Protein AF-A0A6P2BH18-F1 (afdb_monomer)

Mean predicted aligned error: 22.33 Å

Structure (mmCIF, N/CA/C/O backbone):
data_AF-A0A6P2BH18-F1
#
_entry.id   AF-A0A6P2BH18-F1
#
loop_
_atom_site.group_PDB
_atom_site.id
_atom_site.type_symbol
_atom_site.label_atom_id
_atom_site.label_alt_id
_atom_site.label_comp_id
_atom_site.label_asym_id
_atom_site.label_entity_id
_atom_site.label_seq_id
_atom_site.pdbx_PDB_ins_code
_atom_site.Cartn_x
_atom_site.Cartn_y
_atom_site.Cartn_z
_atom_site.occupancy
_atom_site.B_iso_or_equiv
_atom_site.auth_seq_id
_atom_site.auth_comp_id
_atom_site.auth_asym_id
_atom_site.auth_atom_id
_atom_site.pdbx_PDB_model_num
ATOM 1 N N . MET A 1 1 ? 18.356 -4.808 -3.986 1.00 63.84 1 MET A N 1
ATOM 2 C CA . MET A 1 1 ? 17.821 -3.689 -3.185 1.00 63.84 1 MET A CA 1
ATOM 3 C C . MET A 1 1 ? 16.721 -3.051 -4.016 1.00 63.84 1 MET A C 1
ATOM 5 O O . MET A 1 1 ? 16.830 -3.076 -5.235 1.00 63.84 1 MET A O 1
ATOM 9 N N . LEU A 1 2 ? 15.618 -2.611 -3.406 1.00 65.75 2 LEU A N 1
ATOM 10 C CA . LEU A 1 2 ? 14.608 -1.835 -4.131 1.00 65.75 2 LEU A CA 1
ATOM 11 C C . LEU A 1 2 ? 15.095 -0.389 -4.167 1.00 65.75 2 LEU A C 1
ATOM 13 O O . LEU A 1 2 ? 14.687 0.428 -3.346 1.00 65.75 2 LEU A O 1
ATOM 17 N N . ASP A 1 3 ? 16.013 -0.107 -5.083 1.00 79.12 3 ASP A N 1
ATOM 18 C CA . ASP A 1 3 ? 16.468 1.246 -5.396 1.00 79.12 3 ASP A CA 1
ATOM 19 C C . ASP A 1 3 ? 15.364 1.965 -6.191 1.00 79.12 3 ASP A C 1
ATOM 21 O O . ASP A 1 3 ? 15.486 2.237 -7.380 1.00 79.12 3 ASP A O 1
ATOM 25 N N . ILE A 1 4 ? 14.220 2.189 -5.536 1.00 83.50 4 ILE A N 1
ATOM 26 C CA . ILE A 1 4 ? 13.101 2.968 -6.065 1.00 83.50 4 ILE A CA 1
ATOM 27 C C . ILE A 1 4 ? 13.366 4.434 -5.736 1.00 83.50 4 ILE A C 1
ATOM 29 O O . ILE A 1 4 ? 13.267 4.876 -4.589 1.00 83.50 4 ILE A O 1
ATOM 33 N N . GLY A 1 5 ? 13.748 5.187 -6.759 1.00 91.81 5 GLY A N 1
ATOM 34 C CA . GLY A 1 5 ? 13.843 6.630 -6.716 1.00 91.81 5 GLY A CA 1
ATOM 35 C C . GLY A 1 5 ? 12.556 7.296 -7.197 1.00 91.81 5 GLY A C 1
ATOM 36 O O . GLY A 1 5 ? 11.581 6.667 -7.621 1.00 91.81 5 GLY A O 1
ATOM 37 N N . PHE A 1 6 ? 12.566 8.627 -7.142 1.00 94.44 6 PHE A N 1
ATOM 38 C CA . PHE A 1 6 ? 11.524 9.448 -7.752 1.00 94.44 6 PHE A CA 1
ATOM 39 C C . PHE A 1 6 ? 11.284 9.137 -9.249 1.00 94.44 6 PHE A C 1
ATOM 41 O O . PHE A 1 6 ? 10.112 9.057 -9.627 1.00 94.44 6 PHE A O 1
ATOM 48 N N . PRO A 1 7 ? 12.311 8.930 -10.111 1.00 94.62 7 PRO A N 1
ATOM 49 C CA . PRO A 1 7 ? 12.062 8.640 -11.524 1.00 94.62 7 PRO A CA 1
ATOM 50 C C . PRO A 1 7 ? 11.397 7.274 -11.751 1.00 94.62 7 PRO A C 1
ATOM 52 O O . PRO A 1 7 ? 10.506 7.175 -12.594 1.00 94.62 7 PRO A O 1
ATOM 55 N N . GLU A 1 8 ? 11.744 6.243 -10.978 1.00 93.25 8 GLU A N 1
ATOM 56 C CA . GLU A 1 8 ? 11.113 4.920 -11.058 1.00 93.25 8 GLU A CA 1
ATOM 57 C C . GLU A 1 8 ? 9.644 4.980 -10.622 1.00 93.25 8 GLU A C 1
ATOM 59 O O . GLU A 1 8 ? 8.774 4.421 -11.291 1.00 93.25 8 GLU A O 1
ATOM 64 N N . LEU A 1 9 ? 9.339 5.716 -9.546 1.00 93.69 9 LEU A N 1
ATOM 65 C CA . LEU A 1 9 ? 7.959 5.966 -9.116 1.00 93.69 9 LEU A CA 1
ATOM 66 C C . LEU A 1 9 ? 7.137 6.667 -10.205 1.00 93.69 9 LEU A C 1
ATOM 68 O O . LEU A 1 9 ? 5.976 6.315 -10.422 1.00 93.69 9 LEU A O 1
ATOM 72 N N . LEU A 1 10 ? 7.729 7.636 -10.906 1.00 94.88 10 LEU A N 1
ATOM 73 C CA . LEU A 1 10 ? 7.072 8.365 -11.990 1.00 94.88 10 LEU A CA 1
ATOM 74 C C . LEU A 1 10 ? 6.813 7.454 -13.199 1.00 94.88 10 LEU A C 1
ATOM 76 O O . LEU A 1 10 ? 5.711 7.483 -13.746 1.00 94.88 10 LEU A O 1
ATOM 80 N N . LEU A 1 11 ? 7.773 6.593 -13.557 1.00 95.00 11 LEU A N 1
ATOM 81 C CA . LEU A 1 11 ? 7.616 5.578 -14.603 1.00 95.00 11 LEU A CA 1
ATOM 82 C C . LEU A 1 11 ? 6.470 4.609 -14.276 1.00 95.00 11 LEU A C 1
ATOM 84 O O . LEU A 1 11 ? 5.582 4.402 -15.100 1.00 95.00 11 LEU A O 1
ATOM 88 N N . VAL A 1 12 ? 6.457 4.046 -13.065 1.00 93.69 12 VAL A N 1
ATOM 89 C CA . VAL A 1 12 ? 5.400 3.122 -12.623 1.00 93.69 12 VAL A CA 1
ATOM 90 C C . VAL A 1 12 ? 4.043 3.818 -12.626 1.00 93.69 12 VAL A C 1
ATOM 92 O O . VAL A 1 12 ? 3.070 3.270 -13.138 1.00 93.69 12 VAL A O 1
ATOM 95 N N . THR A 1 13 ? 3.980 5.051 -12.121 1.00 93.56 13 THR A N 1
ATOM 96 C CA . THR A 1 13 ? 2.756 5.860 -12.137 1.00 93.56 13 THR A CA 1
ATOM 97 C C . THR A 1 13 ? 2.267 6.061 -13.569 1.00 93.56 13 THR A C 1
ATOM 99 O O . THR A 1 13 ? 1.106 5.790 -13.852 1.00 93.56 13 THR A O 1
ATOM 102 N N . LEU A 1 14 ? 3.146 6.433 -14.503 1.00 95.06 14 LEU A N 1
ATOM 103 C CA . LEU A 1 14 ? 2.795 6.603 -15.913 1.00 95.06 14 LEU A CA 1
ATOM 104 C C . LEU A 1 14 ? 2.221 5.318 -16.533 1.00 95.06 14 LEU A C 1
ATOM 106 O O . LEU A 1 14 ? 1.225 5.383 -17.249 1.00 95.06 14 LEU A O 1
ATOM 110 N N . VAL A 1 15 ? 2.800 4.154 -16.222 1.00 94.81 15 VAL A N 1
ATOM 111 C CA . VAL A 1 15 ? 2.285 2.853 -16.682 1.00 94.81 15 VAL A CA 1
ATOM 112 C C . VAL A 1 15 ? 0.901 2.566 -16.093 1.00 94.81 15 VAL A C 1
ATOM 114 O O . VAL A 1 15 ? -0.001 2.168 -16.827 1.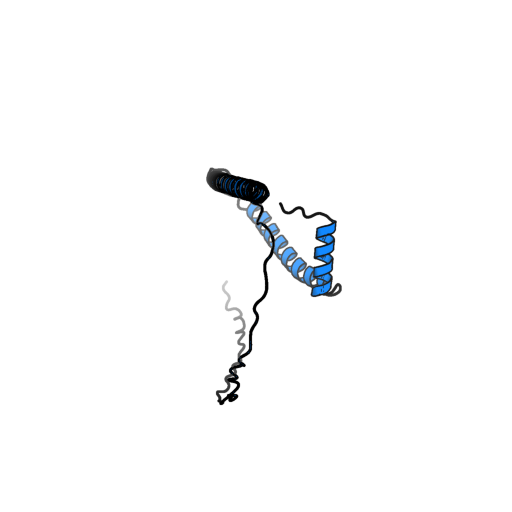00 94.81 15 VAL A O 1
ATOM 117 N N . ILE A 1 16 ? 0.691 2.820 -14.798 1.00 94.12 16 ILE A N 1
ATOM 118 C CA . ILE A 1 16 ? -0.625 2.662 -14.157 1.00 94.12 16 ILE A CA 1
ATOM 119 C C . ILE A 1 16 ? -1.654 3.589 -14.818 1.00 94.12 16 ILE A C 1
ATOM 121 O O . ILE A 1 16 ? -2.765 3.15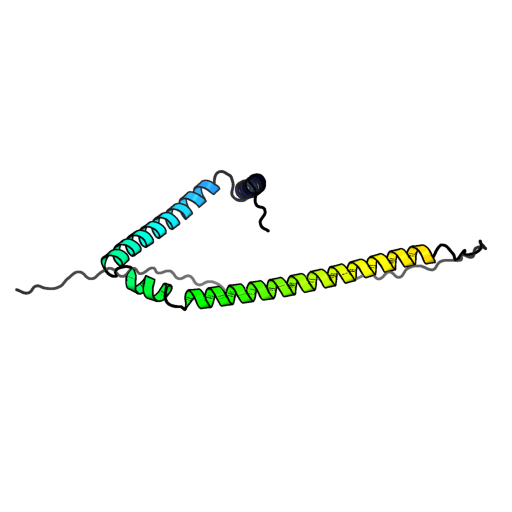0 -15.118 1.00 94.12 16 ILE A O 1
ATOM 125 N N . LEU A 1 17 ? -1.285 4.844 -15.095 1.00 93.50 17 LEU A N 1
ATOM 126 C CA . LEU A 1 17 ? -2.134 5.799 -15.810 1.00 93.50 17 LEU A CA 1
ATOM 127 C C . LEU A 1 17 ? -2.447 5.336 -17.233 1.00 93.50 17 LEU A C 1
ATOM 129 O O . LEU A 1 17 ? -3.541 5.605 -17.709 1.00 93.50 17 LEU A O 1
ATOM 133 N N . LEU A 1 18 ? -1.525 4.665 -17.920 1.00 94.62 18 LEU A N 1
ATOM 134 C CA . LEU A 1 18 ? -1.764 4.170 -19.274 1.00 94.62 18 LEU A CA 1
ATOM 135 C C . LEU A 1 18 ? -2.728 2.976 -19.285 1.00 94.62 18 LEU A C 1
ATOM 137 O O . LEU A 1 18 ? -3.610 2.912 -20.135 1.00 94.62 18 LEU A O 1
ATOM 141 N N . VAL A 1 19 ? -2.573 2.047 -18.339 1.00 93.69 19 VAL A N 1
ATOM 142 C CA . VAL A 1 19 ? -3.386 0.822 -18.257 1.00 93.69 19 VAL A CA 1
ATOM 143 C C . VAL A 1 19 ? -4.798 1.117 -17.761 1.00 93.69 19 VAL A C 1
ATOM 145 O O . VAL A 1 19 ? -5.775 0.683 -18.364 1.00 93.69 19 VAL A O 1
ATOM 148 N N . PHE A 1 20 ? -4.912 1.851 -16.653 1.00 90.12 20 PHE A N 1
ATOM 149 C CA . PHE A 1 20 ? -6.208 2.180 -16.060 1.00 90.12 20 PHE A CA 1
ATOM 150 C C . PHE A 1 20 ? -6.836 3.426 -16.690 1.00 90.12 20 PHE A C 1
ATOM 152 O O . PHE A 1 20 ? -8.055 3.579 -16.669 1.00 90.12 20 PHE A O 1
ATOM 159 N N . GLY A 1 21 ? -6.026 4.312 -17.263 1.00 92.62 21 GLY A N 1
ATOM 160 C CA . GLY A 1 21 ? -6.442 5.635 -17.712 1.00 92.62 21 GLY A CA 1
ATOM 161 C C . GLY A 1 21 ? -6.276 6.691 -16.605 1.00 92.62 21 GLY A C 1
ATOM 162 O O . GLY A 1 21 ? -6.593 6.422 -15.438 1.00 92.62 21 GLY A O 1
ATOM 163 N N . PRO A 1 22 ? -5.846 7.925 -16.943 1.00 89.50 22 PRO A N 1
ATOM 164 C CA . PRO A 1 22 ? -5.704 9.019 -15.975 1.00 89.50 22 PRO A CA 1
ATOM 165 C C . PRO A 1 22 ? -7.035 9.413 -15.320 1.00 89.50 22 PRO A C 1
ATOM 167 O O . PRO A 1 22 ? -7.046 9.931 -14.207 1.00 89.50 22 PRO A O 1
ATOM 170 N N . GLU A 1 23 ? -8.157 9.140 -15.984 1.00 90.69 23 GLU A N 1
ATOM 171 C CA . GLU A 1 23 ? -9.498 9.450 -15.483 1.00 90.69 23 GLU A CA 1
ATOM 172 C C . GLU A 1 23 ? -10.009 8.419 -14.465 1.00 90.69 23 GLU A C 1
ATOM 174 O O . GLU A 1 23 ? -10.751 8.786 -13.556 1.00 90.69 23 GLU A O 1
ATOM 179 N N . ARG A 1 24 ? -9.579 7.149 -14.554 1.00 89.69 24 ARG A N 1
ATOM 180 C CA . ARG A 1 24 ? -10.093 6.057 -13.701 1.00 89.69 24 ARG A CA 1
ATOM 181 C C . ARG A 1 24 ? -9.243 5.790 -12.462 1.00 89.69 24 ARG A C 1
ATOM 183 O O . ARG A 1 24 ? -9.766 5.356 -11.441 1.00 89.69 24 ARG A O 1
ATOM 190 N N . LEU A 1 25 ? -7.945 6.093 -12.499 1.00 92.56 25 LEU A N 1
ATOM 191 C CA . LEU A 1 25 ? -7.071 6.020 -11.320 1.00 92.56 25 LEU A CA 1
ATOM 192 C C . LEU A 1 25 ? -7.626 6.804 -10.106 1.00 92.56 25 LEU A C 1
ATOM 194 O O . LEU A 1 25 ? -7.730 6.217 -9.023 1.00 92.56 25 LEU A O 1
ATOM 198 N N . PRO A 1 26 ? -8.042 8.084 -10.231 1.00 88.06 26 PRO A N 1
ATOM 199 C CA . PRO A 1 26 ? -8.599 8.823 -9.097 1.00 88.06 26 PRO A CA 1
ATOM 200 C C . PRO A 1 26 ? -9.930 8.242 -8.602 1.00 88.06 26 PRO A C 1
ATOM 202 O O . PRO A 1 26 ? -10.256 8.392 -7.426 1.00 88.06 26 PRO A O 1
ATOM 205 N N . GLU A 1 27 ? -10.696 7.574 -9.462 1.00 91.56 27 GLU A N 1
ATOM 206 C CA . GLU A 1 27 ? -11.943 6.895 -9.100 1.00 91.56 27 GLU A CA 1
ATOM 207 C C . GLU A 1 27 ? -11.678 5.635 -8.254 1.00 91.56 27 GLU A C 1
ATOM 209 O O . GLU A 1 27 ? -12.296 5.442 -7.201 1.00 91.56 27 GLU A O 1
ATOM 214 N N . VAL A 1 28 ? -10.677 4.832 -8.634 1.00 92.38 28 VAL A N 1
ATOM 215 C CA . VAL A 1 28 ? -10.222 3.670 -7.850 1.00 92.38 28 VAL A CA 1
ATOM 216 C C . VAL A 1 28 ? -9.663 4.112 -6.498 1.00 92.38 28 VAL A C 1
ATOM 218 O O . VAL A 1 28 ? -10.041 3.553 -5.470 1.00 92.38 28 VAL A O 1
ATOM 221 N N . LEU A 1 29 ? -8.829 5.158 -6.463 1.00 93.50 29 LEU A N 1
ATOM 222 C CA . LEU A 1 29 ? -8.308 5.710 -5.206 1.00 93.50 29 LEU A CA 1
ATOM 223 C C . LEU A 1 29 ? -9.414 6.250 -4.297 1.00 93.50 29 LEU A C 1
ATOM 225 O O . LEU A 1 29 ? -9.320 6.104 -3.082 1.00 93.50 29 LEU A O 1
ATOM 229 N N . ARG A 1 30 ? -10.466 6.859 -4.855 1.00 93.31 30 ARG A N 1
ATOM 230 C CA . ARG A 1 30 ? -11.632 7.303 -4.077 1.00 93.31 30 ARG A CA 1
ATOM 231 C C . ARG A 1 30 ? -12.375 6.129 -3.451 1.00 93.31 30 ARG A C 1
ATOM 233 O O . ARG A 1 30 ? -12.722 6.190 -2.274 1.00 93.31 30 ARG A O 1
ATOM 240 N N . THR A 1 31 ? -12.569 5.060 -4.216 1.00 93.69 31 THR A N 1
ATOM 241 C CA . THR A 1 31 ? -13.265 3.852 -3.757 1.00 93.69 31 THR A CA 1
ATOM 242 C C . THR A 1 31 ? -12.459 3.137 -2.672 1.00 93.69 31 THR A C 1
ATOM 244 O O . THR A 1 31 ? -12.949 2.917 -1.563 1.00 93.69 31 THR A O 1
ATOM 247 N N . LEU A 1 32 ? -11.181 2.866 -2.946 1.00 95.19 32 LEU A N 1
ATOM 248 C CA . LEU A 1 32 ? -10.275 2.191 -2.018 1.00 95.19 32 LEU A CA 1
ATOM 249 C C . LEU A 1 32 ? -9.976 3.055 -0.785 1.00 95.19 32 LEU A C 1
ATOM 251 O O . LEU A 1 32 ? -9.936 2.559 0.338 1.00 95.19 32 LEU A O 1
ATOM 255 N N . GLY A 1 33 ? -9.811 4.364 -0.980 1.00 94.88 33 GLY A N 1
ATOM 256 C CA . GLY A 1 33 ? -9.573 5.335 0.084 1.00 94.88 33 GLY A CA 1
ATOM 257 C C . GLY A 1 33 ? -10.758 5.466 1.036 1.00 94.88 33 GLY A C 1
ATOM 258 O O . GLY A 1 33 ? -10.552 5.588 2.242 1.00 94.88 33 GLY A O 1
ATOM 259 N N . GLY A 1 34 ? -11.990 5.365 0.531 1.00 94.75 34 GLY A N 1
ATOM 260 C CA . GLY A 1 34 ? -13.188 5.281 1.365 1.00 94.75 34 GLY A CA 1
ATOM 261 C C . GLY A 1 34 ? -13.184 4.037 2.258 1.00 94.75 34 GLY A C 1
ATOM 262 O O . GLY A 1 34 ? -13.435 4.143 3.459 1.00 94.75 34 GLY A O 1
ATOM 263 N N . TRP A 1 35 ? -12.821 2.875 1.705 1.00 95.50 35 TRP A N 1
ATOM 264 C CA . TRP A 1 35 ? -12.750 1.614 2.454 1.00 95.50 35 TRP A CA 1
ATOM 265 C C . TRP A 1 35 ? -11.641 1.633 3.509 1.00 95.50 35 TRP A C 1
ATOM 267 O O . TRP A 1 35 ? -11.884 1.300 4.669 1.00 95.50 35 TRP A O 1
ATOM 277 N N . ILE A 1 36 ? -10.446 2.105 3.142 1.00 95.38 36 ILE A N 1
ATOM 278 C CA . ILE A 1 36 ? -9.330 2.293 4.079 1.00 95.38 36 ILE A CA 1
ATOM 279 C C . ILE A 1 36 ? -9.689 3.313 5.164 1.00 95.38 36 ILE A C 1
ATOM 281 O O . ILE A 1 36 ? -9.347 3.122 6.331 1.00 95.38 36 ILE A O 1
ATOM 285 N N . GLY A 1 37 ? -10.388 4.391 4.802 1.00 94.06 37 GLY A N 1
ATOM 286 C CA . GLY A 1 37 ? -10.814 5.433 5.729 1.00 94.06 37 GLY A CA 1
ATOM 287 C C . GLY A 1 37 ? -11.810 4.902 6.754 1.00 94.06 37 GLY A C 1
ATOM 288 O O . GLY A 1 37 ? -11.655 5.153 7.950 1.00 94.06 37 GLY A O 1
ATOM 289 N N . GLN A 1 38 ? -12.781 4.110 6.298 1.00 92.56 38 GLN A N 1
ATOM 290 C CA . GLN A 1 38 ? -13.749 3.446 7.163 1.00 92.56 38 GLN A CA 1
ATOM 291 C C . GLN A 1 38 ? -13.067 2.433 8.088 1.00 92.56 38 GLN A C 1
ATOM 293 O O . GLN A 1 38 ? -13.287 2.476 9.297 1.00 92.56 38 GLN A O 1
ATOM 298 N N . ALA A 1 39 ? -12.182 1.586 7.551 1.00 94.38 39 ALA A N 1
ATOM 299 C CA . ALA A 1 39 ? -11.413 0.632 8.344 1.00 94.38 39 ALA A CA 1
ATOM 300 C C . ALA A 1 39 ? -10.582 1.350 9.414 1.00 94.38 39 ALA A C 1
ATOM 302 O O . ALA A 1 39 ? -10.683 1.032 10.597 1.00 94.38 39 ALA A O 1
ATOM 303 N N . ARG A 1 40 ? -9.825 2.388 9.034 1.00 93.31 40 ARG A N 1
ATOM 304 C CA . ARG A 1 40 ? -9.025 3.200 9.963 1.00 93.31 40 ARG A CA 1
ATOM 305 C C . ARG A 1 40 ? -9.880 3.808 11.072 1.00 93.31 40 ARG A C 1
ATOM 307 O O . ARG A 1 40 ? -9.429 3.866 12.217 1.00 93.31 40 ARG A O 1
ATOM 314 N N . ARG A 1 41 ? -11.098 4.256 10.757 1.00 90.31 41 ARG A N 1
ATOM 315 C CA . ARG A 1 41 ? -12.031 4.805 11.747 1.00 90.31 41 ARG A CA 1
ATOM 316 C C . ARG A 1 41 ? -12.497 3.731 12.726 1.00 90.31 41 ARG A C 1
ATOM 318 O O . ARG A 1 41 ? -12.417 3.972 13.925 1.00 90.31 41 ARG A O 1
ATOM 325 N N . SER A 1 42 ? -12.852 2.541 12.239 1.00 89.56 42 SER A N 1
ATOM 326 C CA . SER A 1 42 ? -13.178 1.388 13.086 1.00 89.56 42 SER A CA 1
ATOM 327 C C . SER A 1 42 ? -12.002 0.981 13.979 1.00 89.56 42 SER A C 1
ATOM 329 O O . SER A 1 42 ? -12.185 0.831 15.179 1.00 89.56 42 SER A O 1
ATOM 331 N N . PHE A 1 43 ? -10.774 0.906 13.451 1.00 89.38 43 PHE A N 1
ATOM 332 C CA . PHE A 1 43 ? -9.573 0.639 14.257 1.00 89.38 43 PHE A CA 1
ATOM 333 C C . PHE A 1 43 ? -9.308 1.722 15.307 1.00 89.38 43 PHE A C 1
ATOM 335 O O . PHE A 1 43 ? -8.844 1.413 16.399 1.00 89.38 43 PHE A O 1
ATOM 342 N N . THR A 1 44 ? -9.598 2.986 14.993 1.00 88.25 44 THR A N 1
ATOM 343 C CA . THR A 1 44 ? -9.442 4.092 15.948 1.00 88.25 44 THR A CA 1
ATOM 344 C C . THR A 1 44 ? -10.472 3.989 17.069 1.00 88.25 44 THR A C 1
ATOM 346 O O . THR A 1 44 ? -10.097 4.114 18.227 1.00 88.25 44 THR A O 1
ATOM 349 N N . SER A 1 45 ? -11.737 3.699 16.749 1.00 84.31 45 SER A N 1
ATOM 350 C CA . SER A 1 45 ? -12.792 3.466 17.741 1.00 84.31 45 SER A CA 1
ATOM 351 C C . SER A 1 45 ? -12.480 2.266 18.632 1.00 84.31 45 SER A C 1
ATOM 353 O O . SER A 1 45 ? -12.520 2.408 19.847 1.00 84.31 45 SER A O 1
ATOM 355 N N . LEU A 1 46 ? -12.060 1.139 18.045 1.00 82.19 46 LEU A N 1
ATOM 356 C CA . LEU A 1 46 ? -11.610 -0.033 18.797 1.00 82.19 46 LEU A CA 1
ATOM 357 C C . LEU A 1 46 ? -10.414 0.308 19.686 1.00 82.19 46 LEU A C 1
ATOM 359 O O . LEU A 1 46 ? -10.415 -0.039 20.853 1.00 82.19 46 LEU A O 1
ATOM 363 N N . LYS A 1 47 ? -9.417 1.044 19.185 1.00 81.31 47 LYS A N 1
ATOM 364 C CA . LYS A 1 47 ? -8.273 1.493 19.992 1.00 81.31 47 LYS A CA 1
ATOM 365 C C . LYS A 1 47 ? -8.709 2.371 21.164 1.00 81.31 47 LYS A C 1
ATOM 367 O O . LYS A 1 47 ? -8.197 2.186 22.258 1.00 81.31 47 LYS A O 1
ATOM 372 N N . THR A 1 48 ? -9.640 3.300 20.952 1.00 81.81 48 THR A N 1
ATOM 373 C CA . THR A 1 48 ? -10.165 4.180 22.007 1.00 81.81 48 THR A CA 1
ATOM 374 C C . THR A 1 48 ? -11.013 3.423 23.030 1.00 81.81 48 THR A C 1
ATOM 376 O O . THR A 1 48 ? -10.978 3.763 24.207 1.00 81.81 48 THR A O 1
ATOM 379 N N . GLU A 1 49 ? -11.758 2.405 22.608 1.00 73.81 49 GLU A N 1
ATOM 380 C CA . GLU A 1 49 ? -12.568 1.551 23.485 1.00 73.81 49 GLU A CA 1
ATOM 381 C C . GLU A 1 49 ? -11.687 0.576 24.280 1.00 73.81 49 GLU A C 1
ATOM 383 O O . GLU A 1 49 ? -11.794 0.500 25.502 1.00 73.81 49 GLU A O 1
ATOM 388 N N . ILE A 1 50 ? -10.695 -0.032 23.622 1.00 67.94 50 ILE A N 1
ATOM 389 C CA . ILE A 1 50 ? -9.652 -0.854 24.247 1.00 67.94 50 ILE A CA 1
ATOM 390 C C . ILE A 1 50 ? -8.856 -0.021 25.259 1.00 67.94 50 ILE A C 1
ATOM 392 O O . ILE A 1 50 ? -8.715 -0.448 26.394 1.00 67.94 50 ILE A O 1
ATOM 396 N N . GLU A 1 51 ? -8.404 1.190 24.912 1.00 68.88 51 GLU A N 1
ATOM 397 C CA . GLU A 1 51 ? -7.696 2.091 25.842 1.00 68.88 51 GLU A CA 1
ATOM 398 C C . GLU A 1 51 ? -8.543 2.487 27.063 1.00 68.88 51 GLU A C 1
ATOM 400 O O . GLU A 1 51 ? -7.985 2.865 28.095 1.00 68.88 51 GLU A O 1
ATOM 405 N N . ARG A 1 52 ? -9.875 2.415 26.954 1.00 70.88 52 ARG A N 1
ATOM 406 C CA . ARG A 1 52 ? -10.820 2.861 27.981 1.00 70.88 52 ARG A CA 1
ATOM 407 C C . ARG A 1 52 ? -11.324 1.737 28.890 1.00 70.88 52 ARG A C 1
ATOM 409 O O . ARG A 1 52 ? -11.634 2.029 30.042 1.00 70.88 52 ARG A O 1
ATOM 416 N N . GLU A 1 53 ? -11.373 0.491 28.415 1.00 60.84 53 GLU A N 1
ATOM 417 C CA . GLU A 1 53 ? -11.805 -0.683 29.199 1.00 60.84 53 GLU A CA 1
ATOM 418 C C . GLU A 1 53 ? -10.661 -1.624 29.600 1.00 60.84 53 GLU A C 1
ATOM 420 O O . GLU A 1 53 ? -10.715 -2.240 30.662 1.00 60.84 53 GLU A O 1
ATOM 425 N N . ILE A 1 54 ? -9.600 -1.710 28.796 1.00 56.09 54 ILE A N 1
ATOM 426 C CA . ILE A 1 54 ? -8.436 -2.568 29.029 1.00 56.09 54 ILE A CA 1
ATOM 427 C C . ILE A 1 54 ? -7.210 -1.665 28.934 1.00 56.09 54 ILE A C 1
ATOM 429 O O . ILE A 1 54 ? -6.591 -1.522 27.879 1.00 56.09 54 ILE A O 1
ATOM 433 N N . GLY A 1 55 ? -6.874 -1.001 30.045 1.00 58.41 55 GLY A N 1
ATOM 434 C CA . GLY A 1 55 ? -5.653 -0.201 30.143 1.00 58.41 55 GLY A CA 1
ATOM 435 C C . GLY A 1 55 ? -4.490 -0.963 29.506 1.00 58.41 55 GLY A C 1
ATOM 436 O O . GLY A 1 55 ? -4.317 -2.150 29.775 1.00 58.41 55 GLY A O 1
ATOM 437 N N . ALA A 1 56 ? -3.752 -0.299 28.613 1.00 57.47 56 ALA A N 1
ATOM 438 C CA . ALA A 1 56 ? -2.778 -0.862 27.670 1.00 57.47 56 ALA A CA 1
ATOM 439 C C . ALA A 1 56 ? -1.668 -1.758 28.273 1.00 57.47 56 ALA A C 1
ATOM 441 O O . ALA A 1 56 ? -0.774 -2.188 27.549 1.00 57.47 56 ALA A O 1
ATOM 442 N N . ASP A 1 57 ? -1.700 -2.024 29.572 1.00 61.19 57 ASP A N 1
ATOM 443 C CA . ASP A 1 57 ? -0.746 -2.797 30.343 1.00 61.19 57 ASP A CA 1
ATOM 444 C C . ASP A 1 57 ? -0.837 -4.310 30.108 1.00 61.19 57 ASP A C 1
ATOM 446 O O . ASP A 1 57 ? 0.215 -4.934 30.062 1.00 61.19 57 ASP A O 1
ATOM 450 N N . GLU A 1 58 ? -2.007 -4.919 29.874 1.00 58.44 58 GLU A N 1
ATOM 451 C CA . GLU A 1 58 ? -2.090 -6.388 29.689 1.00 58.44 58 GLU A CA 1
ATOM 452 C C . GLU A 1 58 ? -1.508 -6.823 28.329 1.00 58.44 58 GLU A C 1
ATOM 454 O O . GLU A 1 58 ? -0.663 -7.713 28.251 1.00 58.44 58 GLU A O 1
ATOM 459 N N . ILE A 1 59 ? -1.846 -6.094 27.257 1.00 55.94 59 ILE A N 1
ATOM 460 C CA . ILE A 1 59 ? -1.289 -6.310 25.912 1.00 55.94 59 ILE A CA 1
ATOM 461 C C . ILE A 1 59 ? 0.182 -5.881 25.862 1.00 55.94 59 ILE A C 1
ATOM 463 O O . ILE A 1 59 ? 1.004 -6.582 25.278 1.00 55.94 59 ILE A O 1
ATOM 467 N N . ARG A 1 60 ? 0.572 -4.775 26.517 1.00 60.66 60 ARG A N 1
ATOM 468 C CA . ARG A 1 60 ? 2.000 -4.441 26.657 1.00 60.66 60 ARG A CA 1
ATOM 469 C C . ARG A 1 60 ? 2.746 -5.521 27.417 1.00 60.66 60 ARG A C 1
ATOM 471 O O . ARG A 1 60 ? 3.886 -5.775 27.076 1.00 60.66 60 ARG A O 1
ATOM 478 N N . ARG A 1 61 ? 2.146 -6.181 28.401 1.00 58.94 61 ARG A N 1
ATOM 479 C CA . ARG A 1 61 ? 2.794 -7.250 29.163 1.00 58.94 61 ARG A CA 1
ATOM 480 C C . ARG A 1 61 ? 2.895 -8.548 28.369 1.00 58.94 61 ARG A C 1
ATOM 482 O O . ARG A 1 61 ? 3.921 -9.206 28.468 1.00 58.94 61 ARG A O 1
ATOM 489 N N . GLU A 1 62 ? 1.927 -8.866 27.518 1.00 58.38 62 GLU A N 1
ATOM 490 C CA . GLU A 1 62 ? 2.011 -10.018 26.611 1.00 58.38 62 GLU A CA 1
ATOM 491 C C . GLU A 1 62 ? 2.962 -9.770 25.418 1.00 58.38 62 GLU A C 1
ATOM 493 O O . GLU A 1 62 ? 3.704 -10.668 25.022 1.00 58.38 62 GLU A O 1
ATOM 498 N N . LEU A 1 63 ? 3.045 -8.532 24.908 1.00 57.84 63 LEU A N 1
ATOM 499 C CA . LEU A 1 63 ? 4.004 -8.141 23.861 1.00 57.84 63 LEU A CA 1
ATOM 500 C C . LEU A 1 63 ? 5.430 -7.891 24.381 1.00 57.84 63 LEU A C 1
ATOM 502 O O . LEU A 1 63 ? 6.393 -8.125 23.652 1.00 57.84 63 LEU A O 1
ATOM 506 N N . HIS A 1 64 ? 5.594 -7.398 25.612 1.00 59.28 64 HIS A N 1
ATOM 507 C CA . HIS A 1 64 ? 6.902 -7.059 26.189 1.00 59.28 64 HIS A CA 1
ATOM 508 C C . HIS A 1 64 ? 7.567 -8.250 26.890 1.00 59.28 64 HIS A C 1
ATOM 510 O O . HIS A 1 64 ? 8.781 -8.241 27.087 1.00 59.28 64 HIS A O 1
ATOM 516 N N . ASN A 1 65 ? 6.816 -9.300 27.235 1.00 60.03 65 ASN A N 1
ATOM 517 C CA . ASN A 1 65 ? 7.362 -10.466 27.918 1.00 60.03 65 ASN A CA 1
ATOM 518 C C . ASN A 1 65 ? 7.670 -11.586 26.906 1.00 60.03 65 ASN A C 1
ATOM 520 O O . ASN A 1 65 ? 6.898 -12.508 26.652 1.00 60.03 65 ASN A O 1
ATOM 524 N N . SER A 1 66 ? 8.859 -11.477 26.317 1.00 59.31 66 SER A N 1
ATOM 525 C CA . SER A 1 66 ? 9.650 -12.595 25.782 1.00 59.31 66 SER A CA 1
ATOM 526 C C . SER A 1 66 ? 9.245 -13.196 24.428 1.00 59.31 66 SER A C 1
ATOM 528 O O . SER A 1 66 ? 10.143 -13.465 23.640 1.00 59.31 66 SER A O 1
ATOM 530 N N . ARG A 1 67 ? 7.964 -13.394 24.093 1.00 68.06 67 ARG A N 1
ATOM 531 C CA . ARG A 1 67 ? 7.602 -14.199 22.899 1.00 68.06 67 ARG A CA 1
ATOM 532 C C . ARG A 1 67 ? 7.933 -13.536 21.561 1.00 68.06 67 ARG A C 1
ATOM 534 O O . ARG A 1 67 ? 8.556 -14.166 20.715 1.00 68.06 67 ARG A O 1
ATOM 541 N N . ILE A 1 68 ? 7.589 -12.262 21.389 1.00 69.56 68 ILE A N 1
ATOM 542 C CA . ILE A 1 68 ? 7.818 -11.556 20.115 1.00 69.56 68 ILE A CA 1
ATOM 543 C C . ILE A 1 68 ? 9.304 -11.230 19.916 1.00 69.56 68 ILE A C 1
ATOM 545 O O . ILE A 1 68 ? 9.803 -11.277 18.798 1.00 69.56 68 ILE A O 1
ATOM 549 N N . LEU A 1 69 ? 10.038 -10.948 20.996 1.00 73.19 69 LEU A N 1
ATOM 550 C CA .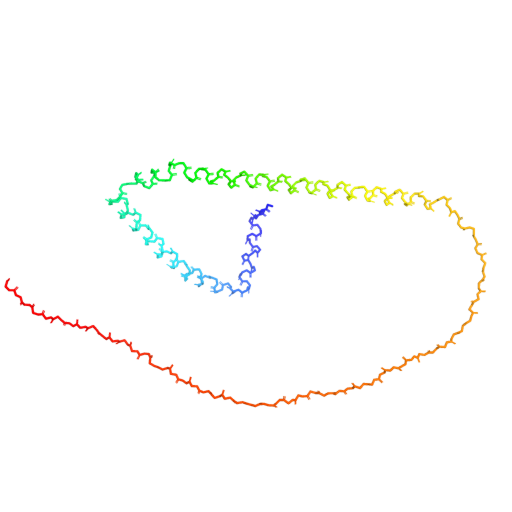 LEU A 1 69 ? 11.490 -10.742 20.949 1.00 73.19 69 LEU A CA 1
ATOM 551 C C . LEU A 1 69 ? 12.246 -12.030 20.596 1.00 73.19 69 LEU A C 1
ATOM 553 O O . LEU A 1 69 ? 13.182 -11.986 19.8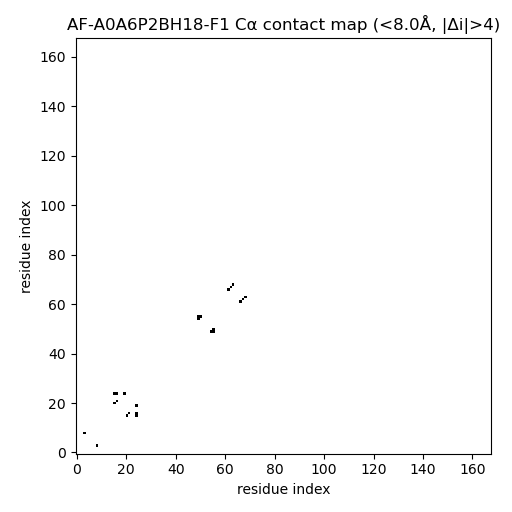02 1.00 73.19 69 LEU A O 1
ATOM 557 N N . GLU A 1 70 ? 11.834 -13.170 21.155 1.00 79.38 70 GLU A N 1
ATOM 558 C CA . GLU A 1 70 ? 12.376 -14.491 20.815 1.00 79.38 70 GLU A CA 1
ATOM 559 C C . GLU A 1 70 ? 12.092 -14.863 19.355 1.00 79.38 70 GLU A C 1
ATOM 561 O O . GLU A 1 70 ? 12.989 -15.311 18.642 1.00 79.38 70 GLU A O 1
ATOM 566 N N . GLU A 1 71 ? 10.861 -14.647 18.892 1.00 80.12 71 GLU A N 1
ATOM 567 C CA . GLU A 1 71 ? 10.452 -14.947 17.519 1.00 80.12 71 GLU A CA 1
ATOM 568 C C . GLU A 1 71 ? 11.162 -14.038 16.508 1.00 80.12 71 GLU A C 1
ATOM 570 O O . GLU A 1 71 ? 11.748 -14.523 15.542 1.00 80.12 71 GLU A O 1
ATOM 575 N N . ALA A 1 72 ? 11.248 -12.735 16.789 1.00 80.06 72 ALA A N 1
ATOM 576 C CA . ALA A 1 72 ? 12.013 -11.795 15.974 1.00 80.06 72 ALA A CA 1
ATOM 577 C C . ALA A 1 72 ? 13.512 -12.140 15.931 1.00 80.06 72 ALA A C 1
ATOM 579 O O . ALA A 1 72 ? 14.155 -11.969 14.894 1.00 80.06 72 ALA A O 1
ATOM 580 N N . LYS A 1 73 ? 14.083 -12.646 17.033 1.00 85.38 73 LYS A N 1
ATOM 581 C CA . LYS A 1 73 ? 15.488 -13.072 17.084 1.00 85.38 73 LYS A CA 1
ATOM 582 C C . LYS A 1 73 ? 15.736 -14.323 16.238 1.00 85.38 73 LYS A C 1
ATOM 584 O O . LYS A 1 73 ? 16.717 -14.338 15.501 1.00 85.38 73 LYS A O 1
ATOM 589 N N . LYS A 1 74 ? 14.842 -15.317 16.287 1.00 87.81 74 LYS A N 1
ATOM 590 C CA . LYS A 1 74 ? 14.925 -16.532 15.454 1.00 87.81 74 LYS A CA 1
ATOM 591 C C . LYS A 1 74 ? 14.823 -16.213 13.967 1.00 87.81 74 LYS A C 1
ATOM 593 O O . LYS A 1 74 ? 15.664 -16.656 13.196 1.00 87.81 74 LYS A O 1
ATOM 598 N N . VAL A 1 75 ? 13.862 -15.372 13.584 1.00 88.75 75 VAL A N 1
ATOM 599 C CA . VAL A 1 75 ? 13.712 -14.917 12.193 1.00 88.75 75 VAL A CA 1
ATOM 600 C C . VAL A 1 75 ? 14.962 -14.165 11.728 1.00 88.75 75 VAL A C 1
ATOM 602 O O . VAL A 1 75 ? 15.438 -14.371 10.616 1.00 88.75 75 VAL A O 1
ATOM 605 N N . ARG A 1 76 ? 15.544 -13.313 12.581 1.00 88.44 76 ARG A N 1
ATOM 606 C CA . ARG A 1 76 ? 16.788 -12.599 12.263 1.00 88.44 76 ARG A CA 1
ATOM 607 C C . ARG A 1 76 ? 17.971 -13.551 12.067 1.00 88.44 76 ARG A C 1
ATOM 609 O O . ARG A 1 76 ? 18.747 -13.343 11.141 1.00 88.44 76 ARG A O 1
ATOM 616 N N . GLU A 1 77 ? 18.102 -14.569 12.911 1.00 91.50 77 GLU A N 1
ATOM 617 C CA . GLU A 1 77 ? 19.160 -15.582 12.824 1.00 91.50 77 GLU A CA 1
ATOM 618 C C . GLU A 1 77 ? 19.018 -16.452 11.566 1.00 91.50 77 GLU A C 1
ATOM 620 O O . GLU A 1 77 ? 20.002 -16.693 10.872 1.00 91.50 77 GLU A O 1
ATOM 625 N N . GLU A 1 78 ? 17.793 -16.838 11.207 1.00 90.62 78 GLU A N 1
ATOM 626 C CA . GLU A 1 78 ? 17.496 -17.579 9.977 1.00 90.62 78 GLU A CA 1
ATOM 627 C C . GLU A 1 78 ? 17.809 -16.752 8.720 1.00 90.62 78 GLU A C 1
ATOM 629 O O . GLU A 1 78 ? 18.434 -17.251 7.785 1.00 90.62 78 GLU A O 1
ATOM 634 N N . ILE A 1 79 ? 17.469 -15.457 8.720 1.00 93.50 79 ILE A N 1
ATOM 635 C CA . ILE A 1 79 ? 17.811 -14.531 7.629 1.00 93.50 79 ILE A CA 1
ATOM 636 C C . ILE A 1 79 ? 19.329 -14.319 7.531 1.00 93.50 79 ILE A C 1
ATOM 638 O O . ILE A 1 79 ? 19.873 -14.256 6.426 1.00 93.50 79 ILE A O 1
ATOM 642 N N . GLU A 1 80 ? 20.032 -14.198 8.660 1.00 92.25 80 GLU A N 1
ATOM 643 C CA . GLU A 1 80 ? 21.495 -14.067 8.680 1.00 92.25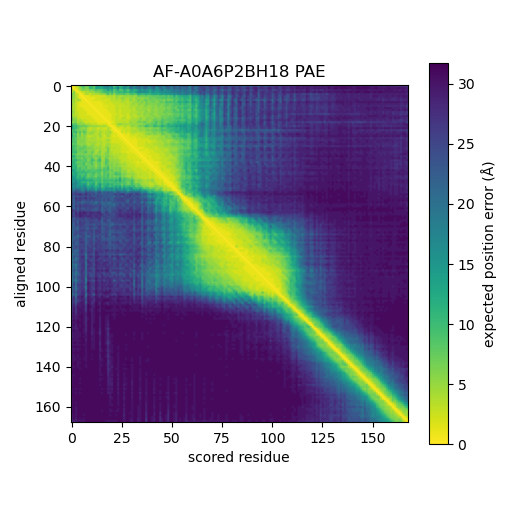 80 GLU A CA 1
ATOM 644 C C . GLU A 1 80 ? 22.185 -15.344 8.181 1.00 92.25 80 GLU A C 1
ATOM 646 O O . GLU A 1 80 ? 23.122 -15.247 7.384 1.00 92.25 80 GLU A O 1
ATOM 651 N N . GLY A 1 81 ? 21.690 -16.521 8.576 1.00 92.50 81 GLY A N 1
ATOM 652 C CA . GLY A 1 81 ? 22.160 -17.820 8.095 1.00 92.50 81 GLY A CA 1
ATOM 653 C C . GLY A 1 81 ? 21.938 -17.999 6.593 1.00 92.50 81 GLY A C 1
ATOM 654 O O . GLY A 1 81 ? 22.895 -18.237 5.854 1.00 92.50 81 GLY A O 1
ATOM 655 N N . ALA A 1 82 ? 20.712 -17.771 6.119 1.00 90.75 82 ALA A N 1
ATOM 656 C CA . ALA A 1 82 ? 20.374 -17.844 4.697 1.00 90.75 82 ALA A CA 1
ATOM 657 C C . ALA A 1 82 ? 21.177 -16.831 3.861 1.00 90.75 82 ALA A C 1
ATOM 659 O O . ALA A 1 82 ? 21.643 -17.136 2.763 1.00 90.75 82 ALA A O 1
ATOM 660 N N . GLY A 1 83 ? 21.400 -15.622 4.387 1.00 94.19 83 GLY A N 1
ATOM 661 C CA . GLY A 1 83 ? 22.227 -14.608 3.736 1.00 94.19 83 GLY A CA 1
ATOM 662 C C . GLY A 1 83 ? 23.712 -14.981 3.668 1.00 94.19 83 GLY A C 1
ATOM 663 O O . GLY A 1 83 ? 24.386 -14.627 2.699 1.00 94.19 83 GLY A O 1
ATOM 664 N N . ALA A 1 84 ? 24.238 -15.684 4.673 1.00 92.19 84 ALA A N 1
ATOM 665 C CA . ALA A 1 84 ? 25.612 -16.183 4.674 1.00 92.19 84 ALA A CA 1
ATOM 666 C C . ALA A 1 84 ? 25.801 -17.333 3.672 1.00 92.19 84 ALA A C 1
ATOM 668 O O . ALA A 1 84 ? 26.766 -17.318 2.908 1.00 92.19 84 ALA A O 1
ATOM 669 N N . GLU A 1 85 ? 24.858 -18.273 3.615 1.00 90.94 85 GLU A N 1
ATOM 670 C CA . GLU A 1 85 ? 24.869 -19.401 2.676 1.00 90.94 85 GLU A CA 1
ATOM 671 C C . GLU A 1 85 ? 24.719 -18.942 1.218 1.00 90.94 85 GLU A C 1
ATOM 673 O O . GLU A 1 85 ? 25.449 -19.394 0.331 1.00 90.94 85 GLU A O 1
ATOM 678 N N . LEU A 1 86 ? 23.850 -17.958 0.971 1.00 94.62 86 LEU A N 1
ATOM 679 C CA . LEU A 1 86 ? 23.689 -17.361 -0.353 1.00 94.62 86 LEU A CA 1
ATOM 680 C C . LEU A 1 86 ? 24.957 -16.623 -0.807 1.00 94.62 86 LEU A C 1
ATOM 682 O O . LEU A 1 86 ? 25.349 -16.727 -1.969 1.00 94.62 86 LEU A O 1
ATOM 686 N N . ARG A 1 87 ? 25.629 -15.900 0.101 1.00 93.38 87 ARG A N 1
ATOM 687 C CA . ARG A 1 87 ? 26.917 -15.245 -0.194 1.00 93.38 87 ARG A CA 1
ATOM 688 C C . ARG A 1 87 ? 28.034 -16.251 -0.452 1.00 93.38 87 ARG A C 1
ATOM 690 O O . ARG A 1 87 ? 28.853 -16.009 -1.334 1.00 93.38 87 ARG A O 1
ATOM 697 N N . ALA A 1 88 ? 28.075 -17.352 0.297 1.00 92.31 88 ALA A N 1
ATOM 698 C CA . ALA A 1 88 ? 29.030 -18.430 0.059 1.00 92.31 88 ALA A CA 1
ATOM 699 C C . ALA A 1 88 ? 28.812 -19.049 -1.331 1.00 92.31 88 ALA A C 1
ATOM 701 O O . ALA A 1 88 ? 29.747 -19.115 -2.123 1.00 92.31 88 ALA A O 1
ATOM 702 N N . SER A 1 89 ? 27.557 -19.355 -1.671 1.00 91.44 89 SER A N 1
ATOM 703 C CA . SER A 1 89 ? 27.179 -19.897 -2.981 1.00 91.44 89 SER A CA 1
ATOM 704 C C . SER A 1 89 ? 27.519 -18.945 -4.135 1.00 91.44 89 SER A C 1
ATOM 706 O O . SER A 1 89 ? 28.009 -19.382 -5.171 1.00 91.44 89 SER A O 1
ATOM 708 N N . GLN A 1 90 ? 27.308 -17.632 -3.967 1.00 93.88 90 GLN A N 1
ATOM 709 C CA . GLN A 1 90 ? 27.720 -16.634 -4.966 1.00 93.88 90 GLN A CA 1
ATOM 710 C C . GLN A 1 90 ? 29.235 -16.621 -5.170 1.00 93.88 90 GLN A C 1
ATOM 712 O O . GLN A 1 90 ? 29.699 -16.607 -6.307 1.00 93.88 90 GLN A O 1
ATOM 717 N N . LYS A 1 91 ? 30.006 -16.668 -4.079 1.00 93.50 91 LYS A N 1
ATOM 718 C CA . LYS A 1 91 ? 31.468 -16.671 -4.149 1.00 93.50 91 LYS A CA 1
ATOM 719 C C . LYS A 1 91 ? 32.004 -17.909 -4.875 1.00 93.50 91 LYS A C 1
ATOM 721 O O . LYS A 1 91 ? 32.920 -17.780 -5.681 1.00 93.50 91 LYS A O 1
ATOM 726 N N . ASP A 1 92 ? 31.412 -19.076 -4.637 1.00 93.38 92 ASP A N 1
ATOM 727 C CA . ASP A 1 92 ? 31.796 -20.317 -5.318 1.00 93.38 92 ASP A CA 1
ATOM 728 C C . ASP A 1 92 ? 31.489 -20.267 -6.824 1.00 93.38 92 ASP A C 1
ATOM 730 O O . ASP A 1 92 ? 32.297 -20.713 -7.644 1.00 93.38 92 ASP A O 1
ATOM 734 N N . VAL A 1 93 ? 30.348 -19.680 -7.206 1.00 93.81 93 VAL A N 1
ATOM 735 C CA . VAL A 1 93 ? 29.986 -19.455 -8.615 1.00 93.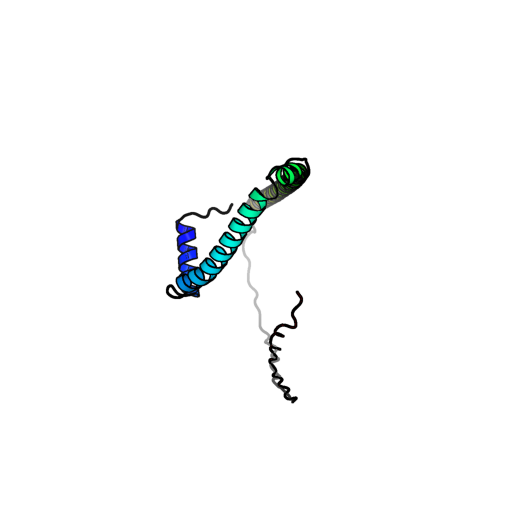81 93 VAL A CA 1
ATOM 736 C C . VAL A 1 93 ? 30.958 -18.481 -9.284 1.00 93.81 93 VAL A C 1
ATOM 738 O O . VAL A 1 93 ? 31.428 -18.759 -10.390 1.00 93.81 93 VAL A O 1
ATOM 741 N N . ASP A 1 94 ? 31.314 -17.383 -8.616 1.00 93.81 94 ASP A N 1
ATOM 742 C CA . ASP A 1 94 ? 32.278 -16.404 -9.127 1.00 93.81 94 ASP A CA 1
ATOM 743 C C . ASP A 1 94 ? 33.676 -17.016 -9.308 1.00 93.81 94 ASP A C 1
ATOM 745 O O . ASP A 1 94 ? 34.334 -16.789 -10.330 1.00 93.81 94 ASP A O 1
ATOM 749 N N . ASP A 1 95 ? 34.128 -17.832 -8.352 1.00 93.44 95 ASP A N 1
ATOM 750 C CA . ASP A 1 95 ? 35.415 -18.526 -8.428 1.00 93.44 95 ASP A CA 1
ATOM 751 C C . ASP A 1 95 ? 35.429 -19.572 -9.552 1.00 93.44 95 ASP A C 1
ATOM 753 O O . ASP A 1 95 ? 36.416 -19.680 -10.291 1.00 93.44 95 ASP A O 1
ATOM 757 N N . LEU A 1 96 ? 34.331 -20.310 -9.744 1.00 92.62 96 LEU A N 1
ATOM 758 C CA . LEU A 1 96 ? 34.176 -21.235 -10.867 1.00 92.62 96 LEU A CA 1
ATOM 759 C C . LEU A 1 96 ? 34.212 -20.491 -12.207 1.00 92.62 96 LEU A C 1
ATOM 761 O O . LEU A 1 96 ? 34.913 -20.911 -13.133 1.00 92.62 96 LEU A O 1
ATOM 765 N N . MET A 1 97 ? 33.495 -19.370 -1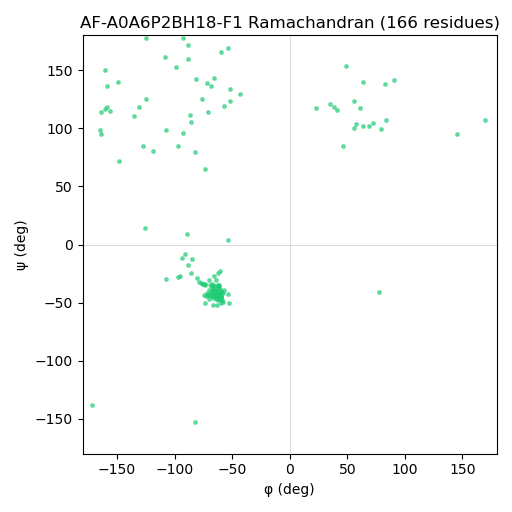2.307 1.00 93.69 97 MET A N 1
ATOM 766 C CA . MET A 1 97 ? 33.438 -18.556 -13.519 1.00 93.69 97 MET A CA 1
ATOM 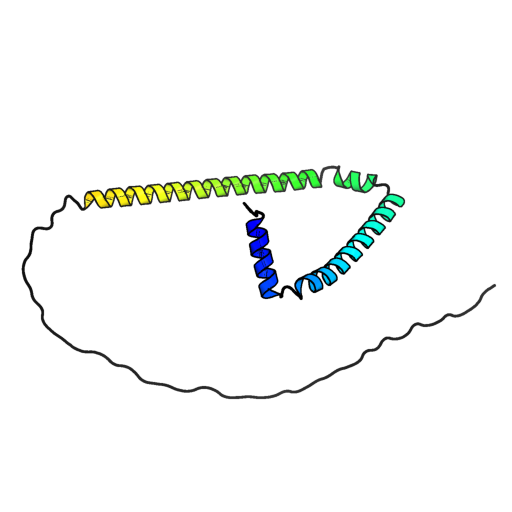767 C C . MET A 1 97 ? 34.812 -17.968 -13.855 1.00 93.69 97 MET A C 1
ATOM 769 O O . MET A 1 97 ? 35.253 -18.058 -15.002 1.00 93.69 97 MET A O 1
ATOM 773 N N . ARG A 1 98 ? 35.539 -17.454 -12.854 1.00 93.31 98 ARG A N 1
ATOM 774 C CA . ARG A 1 98 ? 36.923 -16.977 -13.007 1.00 93.31 98 ARG A CA 1
ATOM 775 C C . ARG A 1 98 ? 37.862 -18.076 -13.485 1.00 93.31 98 ARG A C 1
ATOM 777 O O . ARG A 1 98 ? 38.642 -17.838 -14.403 1.00 93.31 98 ARG A O 1
ATOM 784 N N . ARG A 1 99 ? 37.782 -19.281 -12.908 1.00 92.19 99 ARG A N 1
ATOM 785 C CA . ARG A 1 99 ? 38.596 -20.430 -13.345 1.00 92.19 99 ARG A CA 1
ATOM 786 C C . ARG A 1 99 ? 38.284 -20.833 -14.779 1.00 92.19 99 ARG A C 1
ATOM 788 O O . ARG A 1 99 ? 39.207 -21.095 -15.543 1.00 92.19 99 ARG A O 1
ATOM 795 N N . ARG A 1 100 ? 37.005 -20.844 -15.162 1.00 92.88 100 ARG A N 1
ATOM 796 C CA . ARG A 1 100 ? 36.592 -21.135 -16.538 1.00 92.88 100 ARG A CA 1
ATOM 797 C C . ARG A 1 100 ? 37.115 -20.081 -17.512 1.00 92.88 100 ARG A C 1
ATOM 799 O O . ARG A 1 100 ? 37.641 -20.459 -18.550 1.00 92.88 100 ARG A O 1
ATOM 806 N N . MET A 1 101 ? 37.020 -18.793 -17.181 1.00 88.44 101 MET A N 1
ATOM 807 C CA . MET A 1 101 ? 37.558 -17.727 -18.035 1.00 88.44 101 MET A CA 1
ATOM 808 C C . MET A 1 101 ? 39.083 -17.794 -18.160 1.00 88.44 101 MET A C 1
ATOM 810 O O . MET A 1 101 ? 39.598 -17.651 -19.263 1.00 88.44 101 MET A O 1
ATOM 814 N N . ALA A 1 102 ? 39.800 -18.068 -17.067 1.00 87.31 102 ALA A N 1
ATOM 815 C CA . ALA A 1 102 ? 41.253 -18.236 -17.101 1.00 87.31 102 ALA A CA 1
ATOM 816 C C . ALA A 1 102 ? 41.678 -19.454 -17.943 1.00 87.31 102 ALA A C 1
ATOM 818 O O . ALA A 1 102 ? 42.648 -19.372 -18.688 1.00 87.31 102 ALA A O 1
ATOM 819 N N . ALA A 1 103 ? 40.934 -20.563 -17.868 1.00 81.75 103 ALA A N 1
ATOM 820 C CA . ALA A 1 103 ? 41.182 -21.744 -18.695 1.00 81.75 103 ALA A CA 1
ATOM 821 C C . ALA A 1 103 ? 40.936 -21.469 -20.188 1.00 81.75 103 ALA A C 1
ATOM 823 O O . ALA A 1 103 ? 41.759 -21.843 -21.014 1.00 81.75 103 ALA A O 1
ATOM 824 N N . LEU A 1 104 ? 39.862 -20.748 -20.528 1.00 80.56 104 LEU A N 1
ATOM 825 C CA . LEU A 1 104 ? 39.565 -20.364 -21.913 1.00 80.56 104 LEU A CA 1
ATOM 826 C C . LEU A 1 104 ? 40.605 -19.385 -22.487 1.00 80.56 104 LEU A C 1
ATOM 828 O O . LEU A 1 104 ? 40.945 -19.479 -23.659 1.00 80.56 104 LEU A O 1
ATOM 832 N N . GLN A 1 105 ? 41.147 -18.480 -21.665 1.00 76.81 105 GLN A N 1
ATOM 833 C CA . GLN A 1 105 ? 42.244 -17.585 -22.063 1.00 76.81 105 GLN A CA 1
ATOM 834 C C . GLN A 1 105 ? 43.579 -18.321 -22.244 1.00 76.81 105 GLN A C 1
ATOM 836 O O . GLN A 1 105 ? 44.401 -17.905 -23.055 1.00 76.81 105 GLN A O 1
ATOM 841 N N . ALA A 1 106 ? 43.802 -19.407 -21.500 1.00 67.75 106 ALA A N 1
ATOM 842 C CA . ALA A 1 106 ? 44.984 -20.250 -21.655 1.00 67.75 106 ALA A CA 1
ATOM 843 C C . ALA A 1 106 ? 44.886 -21.183 -22.876 1.00 67.75 106 ALA A C 1
ATOM 845 O O . ALA A 1 106 ? 45.903 -21.450 -23.510 1.00 67.75 106 ALA A O 1
ATOM 846 N N . GLU A 1 107 ? 43.683 -21.651 -23.233 1.00 60.28 107 GLU A N 1
ATOM 847 C CA . GLU A 1 107 ? 43.458 -22.416 -24.468 1.00 60.28 107 GLU A CA 1
ATOM 848 C C . GLU A 1 107 ? 43.674 -21.558 -25.726 1.00 60.28 107 GLU A C 1
ATOM 850 O O . GLU A 1 107 ? 44.269 -22.053 -26.675 1.00 60.28 107 GLU A O 1
ATOM 855 N N . ASP A 1 108 ? 43.307 -20.272 -25.723 1.00 56.22 108 ASP A N 1
ATOM 856 C CA . ASP A 1 108 ? 43.531 -19.364 -26.866 1.00 56.22 108 ASP A CA 1
ATOM 857 C C . ASP A 1 108 ? 45.031 -19.136 -27.165 1.00 56.22 108 ASP A C 1
ATOM 859 O O . ASP A 1 108 ? 45.430 -19.005 -28.317 1.00 56.22 108 ASP A O 1
ATOM 863 N N . GLN A 1 109 ? 45.901 -19.194 -26.145 1.00 51.59 109 GLN A N 1
ATOM 864 C CA . GLN A 1 109 ? 47.359 -19.065 -26.315 1.00 51.59 109 GLN A CA 1
ATOM 865 C C . GLN A 1 109 ? 48.080 -20.372 -26.686 1.00 51.59 109 GLN A C 1
ATOM 867 O O . GLN A 1 109 ? 49.245 -20.328 -27.075 1.00 51.59 109 GLN A O 1
ATOM 872 N N . ALA A 1 110 ? 47.426 -21.533 -26.581 1.00 55.03 110 ALA A N 1
ATOM 873 C CA . ALA A 1 110 ? 48.030 -22.826 -26.924 1.00 55.03 110 ALA A CA 1
ATOM 874 C C . ALA A 1 110 ? 47.745 -23.273 -28.371 1.00 55.03 110 ALA A C 1
ATOM 876 O O . ALA A 1 110 ? 48.373 -24.216 -28.853 1.00 55.03 110 ALA A O 1
ATOM 877 N N . VAL A 1 111 ? 46.822 -22.607 -29.077 1.00 53.53 111 VAL A N 1
ATOM 878 C CA . VAL A 1 111 ? 46.516 -22.885 -30.494 1.00 53.53 111 VAL A CA 1
ATOM 879 C C . VAL A 1 111 ? 47.368 -22.020 -31.448 1.00 53.53 111 VAL A C 1
ATOM 881 O O . VAL A 1 111 ? 47.419 -22.301 -32.642 1.00 53.53 111 VAL A O 1
ATOM 884 N N . GLU A 1 112 ? 48.127 -21.037 -30.941 1.00 52.69 112 GLU A N 1
ATOM 885 C CA . GLU A 1 112 ? 49.016 -20.168 -31.742 1.00 52.69 112 GLU A CA 1
ATOM 886 C C . GLU A 1 112 ? 50.457 -20.711 -31.928 1.00 52.69 112 GLU A C 1
ATOM 888 O O . GLU A 1 112 ? 51.307 -20.012 -32.464 1.00 52.69 112 GLU A O 1
ATOM 893 N N . ASP A 1 113 ? 50.759 -21.962 -31.547 1.00 45.22 113 ASP A N 1
ATOM 894 C CA . ASP A 1 113 ? 52.086 -22.585 -31.796 1.00 45.22 113 ASP A CA 1
ATOM 895 C C . ASP A 1 113 ? 52.010 -23.938 -32.536 1.00 45.22 113 ASP A C 1
ATOM 897 O O . ASP A 1 113 ? 52.972 -24.700 -32.612 1.00 45.22 113 ASP A O 1
ATOM 901 N N . ALA A 1 114 ? 50.857 -24.259 -33.127 1.00 49.31 114 ALA A N 1
ATOM 902 C CA . ALA A 1 114 ? 50.709 -25.413 -34.010 1.00 49.31 114 ALA A CA 1
ATOM 903 C C . ALA A 1 114 ? 50.289 -24.944 -35.406 1.00 49.31 114 ALA A C 1
ATOM 905 O O . ALA A 1 114 ? 49.115 -24.984 -35.772 1.00 49.31 114 ALA A O 1
ATOM 906 N N . GLN A 1 115 ? 51.273 -24.490 -36.189 1.00 50.38 115 GLN A N 1
ATOM 907 C CA . GLN A 1 115 ? 51.126 -24.271 -37.629 1.00 50.38 115 GLN A CA 1
ATOM 908 C C . GLN A 1 115 ? 50.556 -25.532 -38.305 1.00 50.38 115 GLN A C 1
ATOM 910 O O . GLN A 1 115 ? 51.184 -26.590 -38.233 1.00 50.38 115 GLN A O 1
ATOM 915 N N . PRO A 1 116 ? 49.428 -25.453 -39.031 1.00 44.97 116 PRO A N 1
ATOM 916 C CA . PRO A 1 116 ? 49.138 -26.410 -40.076 1.00 44.97 116 PRO A CA 1
ATOM 917 C C . PRO A 1 116 ? 49.806 -25.913 -41.362 1.00 44.97 116 PRO A C 1
ATOM 919 O O . PRO A 1 116 ? 49.419 -24.892 -41.936 1.00 44.97 116 PRO A O 1
ATOM 922 N N . ASP A 1 117 ? 50.826 -26.640 -41.810 1.00 39.62 117 ASP A N 1
ATOM 923 C CA . ASP A 1 117 ? 51.417 -26.461 -43.130 1.00 39.62 117 ASP A CA 1
ATOM 924 C C . ASP A 1 117 ? 50.357 -26.624 -44.238 1.00 39.62 117 ASP A C 1
ATOM 926 O O . ASP A 1 117 ? 49.705 -27.655 -44.395 1.00 39.62 117 ASP A O 1
ATOM 930 N N . THR A 1 118 ? 50.193 -25.534 -44.982 1.00 40.91 118 THR A N 1
ATOM 931 C CA . THR A 1 118 ? 49.917 -25.385 -46.419 1.00 40.91 118 THR A CA 1
ATOM 932 C C . THR A 1 118 ? 49.257 -26.540 -47.204 1.00 40.91 118 THR A C 1
ATOM 934 O O . THR A 1 118 ? 49.869 -27.565 -47.483 1.00 40.91 118 THR A O 1
ATOM 937 N N . THR A 1 119 ? 48.056 -26.243 -47.726 1.00 45.38 119 THR A N 1
ATOM 938 C CA . THR A 1 119 ? 47.548 -26.520 -49.096 1.00 45.38 119 THR A CA 1
ATOM 939 C C . THR A 1 119 ? 47.903 -27.842 -49.793 1.00 45.38 119 THR A C 1
ATOM 941 O O . THR A 1 119 ? 49.020 -27.992 -50.275 1.00 45.38 119 THR A O 1
ATOM 944 N N . SER A 1 120 ? 46.890 -28.663 -50.115 1.00 44.12 120 SER A N 1
ATOM 945 C CA . SER A 1 120 ? 46.786 -29.259 -51.461 1.00 44.12 120 SER A CA 1
ATOM 946 C C . SER A 1 120 ? 45.397 -29.839 -51.779 1.00 44.12 120 SER A C 1
ATOM 948 O O . SER A 1 120 ? 44.979 -30.843 -51.219 1.00 44.12 120 SER A O 1
ATOM 950 N N . SER A 1 121 ? 44.744 -29.197 -52.751 1.00 44.84 121 SER A N 1
ATOM 951 C CA . SER A 1 121 ? 44.019 -29.807 -53.875 1.00 44.84 121 SER A CA 1
ATOM 952 C C . SER A 1 121 ? 42.782 -30.693 -53.627 1.00 44.84 121 SER A C 1
ATOM 954 O O . SER A 1 121 ? 42.870 -31.891 -53.391 1.00 44.84 121 SER A O 1
ATOM 956 N N . ALA A 1 122 ? 41.625 -30.061 -53.858 1.00 46.75 122 ALA A N 1
ATOM 957 C CA . ALA A 1 122 ? 40.533 -30.483 -54.744 1.00 46.75 122 ALA A CA 1
ATOM 958 C C . ALA A 1 122 ? 40.213 -31.982 -54.891 1.00 46.75 122 ALA A C 1
ATOM 960 O O . ALA A 1 122 ? 40.985 -32.731 -55.484 1.00 46.75 122 ALA A O 1
ATOM 961 N N . SER A 1 123 ? 38.970 -32.345 -54.557 1.00 39.81 123 SER A N 1
ATOM 962 C CA . SER A 1 123 ? 38.117 -33.247 -55.350 1.00 39.81 123 SER A CA 1
ATOM 963 C C . SER A 1 123 ? 36.665 -33.132 -54.876 1.00 39.81 123 SER A C 1
ATOM 965 O O . SER A 1 123 ? 36.271 -33.759 -53.898 1.00 39.81 123 SER A O 1
ATOM 967 N N . ASP A 1 124 ? 35.863 -32.348 -55.592 1.00 47.19 124 ASP A N 1
ATOM 968 C CA . ASP A 1 124 ? 34.441 -32.670 -55.763 1.00 47.19 124 ASP A CA 1
ATOM 969 C C . ASP A 1 124 ? 34.370 -33.975 -56.584 1.00 47.19 124 ASP A C 1
ATOM 971 O O . ASP A 1 124 ? 35.188 -34.153 -57.497 1.00 47.19 124 ASP A O 1
ATOM 975 N N . PRO A 1 125 ? 33.423 -34.892 -56.313 1.00 48.00 125 PRO A N 1
ATOM 976 C CA . PRO A 1 125 ? 32.214 -34.807 -57.123 1.00 48.00 125 PRO A CA 1
ATOM 977 C C . PRO A 1 125 ? 30.909 -35.265 -56.434 1.00 48.00 125 PRO A C 1
ATOM 979 O O . PRO A 1 125 ? 30.801 -36.367 -55.905 1.00 48.00 125 PRO A O 1
ATOM 982 N N . LYS A 1 126 ? 29.860 -34.484 -56.714 1.00 39.09 126 LYS A N 1
ATOM 983 C CA . LYS A 1 126 ? 28.606 -34.934 -57.364 1.00 39.09 126 LYS A CA 1
ATOM 984 C C . LYS A 1 126 ? 27.497 -35.572 -56.503 1.00 39.09 126 LYS A C 1
ATOM 986 O O . LYS A 1 126 ? 27.497 -36.757 -56.205 1.00 39.09 126 LYS A O 1
ATOM 991 N N . VAL A 1 127 ? 26.447 -34.759 -56.334 1.00 47.28 127 VAL A N 1
ATOM 992 C CA . VAL A 1 127 ? 25.021 -35.004 -56.665 1.00 47.28 127 VAL A CA 1
ATOM 993 C C . VAL A 1 127 ? 24.446 -36.395 -56.366 1.00 47.28 127 VAL A C 1
ATOM 995 O O . VAL A 1 127 ? 24.705 -37.342 -57.104 1.00 47.28 127 VAL A O 1
ATOM 998 N N . SER A 1 128 ? 23.475 -36.443 -55.445 1.00 44.19 128 SER A N 1
ATOM 999 C CA . SER A 1 128 ? 22.162 -37.090 -55.650 1.00 44.19 128 SER A CA 1
ATOM 1000 C C . SER A 1 128 ? 21.160 -36.637 -54.580 1.00 44.19 128 SER A C 1
ATOM 1002 O O . SER A 1 128 ? 21.171 -37.138 -53.468 1.00 44.19 128 SER A O 1
ATOM 1004 N N . ALA A 1 129 ? 20.384 -35.616 -54.954 1.00 56.25 129 ALA A N 1
ATOM 1005 C CA . ALA A 1 129 ? 18.918 -35.549 -54.981 1.00 56.25 129 ALA A CA 1
ATOM 1006 C C . ALA A 1 129 ? 18.042 -35.978 -53.766 1.00 56.25 129 ALA A C 1
ATOM 1008 O O . ALA A 1 129 ? 18.426 -36.804 -52.946 1.00 56.25 129 ALA A O 1
ATOM 1009 N N . PRO A 1 130 ? 16.832 -35.389 -53.673 1.00 50.88 130 PRO A N 1
ATOM 1010 C CA . PRO A 1 130 ? 16.052 -35.194 -52.455 1.00 50.88 130 PRO A CA 1
ATOM 1011 C C . PRO A 1 130 ? 14.966 -36.259 -52.265 1.00 50.88 130 PRO A C 1
ATOM 1013 O O . PRO A 1 130 ? 14.415 -36.763 -53.241 1.00 50.88 130 PRO A O 1
ATOM 1016 N N . ASN A 1 131 ? 14.587 -36.523 -51.014 1.00 54.00 131 ASN A N 1
ATOM 1017 C CA . ASN A 1 131 ? 13.362 -37.260 -50.718 1.00 54.00 131 ASN A CA 1
ATOM 1018 C C . ASN A 1 131 ? 12.311 -36.305 -50.154 1.00 54.00 131 ASN A C 1
ATOM 1020 O O . ASN A 1 131 ? 12.313 -35.971 -48.969 1.00 54.00 131 ASN A O 1
ATOM 1024 N N . ASP A 1 132 ? 11.426 -35.894 -51.057 1.00 45.19 132 ASP A N 1
ATOM 1025 C CA . ASP A 1 132 ? 10.055 -35.507 -50.769 1.00 45.19 132 ASP A CA 1
ATOM 1026 C C . ASP A 1 132 ? 9.337 -36.597 -49.964 1.00 45.19 132 ASP A C 1
ATOM 1028 O O . ASP A 1 132 ? 9.346 -37.775 -50.326 1.00 45.19 132 ASP A O 1
ATOM 1032 N N . ALA A 1 133 ? 8.637 -36.170 -48.920 1.00 43.56 133 ALA A N 1
ATOM 1033 C CA . ALA A 1 133 ? 7.383 -36.780 -48.501 1.00 43.56 133 ALA A CA 1
ATOM 1034 C C . ALA A 1 133 ? 6.504 -35.687 -47.883 1.00 43.56 133 ALA A C 1
ATOM 1036 O O . ALA A 1 133 ? 6.310 -35.600 -46.673 1.00 43.56 133 ALA A O 1
ATOM 1037 N N . THR A 1 134 ? 5.995 -34.816 -48.752 1.00 39.19 134 THR A N 1
ATOM 1038 C CA . THR A 1 134 ? 4.705 -34.158 -48.550 1.00 39.19 134 THR A CA 1
ATOM 1039 C C . THR A 1 134 ? 3.601 -35.206 -48.660 1.00 39.19 134 THR A C 1
ATOM 1041 O O . THR A 1 134 ? 3.592 -35.993 -49.605 1.00 39.19 134 THR A O 1
ATOM 1044 N N . GLY A 1 135 ? 2.633 -35.156 -47.747 1.00 34.72 135 GLY A N 1
ATOM 1045 C CA . GLY A 1 135 ? 1.306 -35.718 -47.979 1.00 34.72 135 GLY A CA 1
ATOM 1046 C C . GLY A 1 135 ? 0.669 -36.316 -46.735 1.00 34.72 135 GLY A C 1
ATOM 1047 O O . GLY A 1 135 ? 0.903 -37.480 -46.432 1.00 34.72 135 GLY A O 1
ATOM 1048 N N . ALA A 1 136 ? -0.161 -35.532 -46.050 1.00 45.09 136 ALA A N 1
ATOM 1049 C CA . ALA A 1 136 ? -1.602 -35.787 -45.984 1.00 45.09 136 ALA A CA 1
ATOM 1050 C C . ALA A 1 136 ? -2.242 -34.875 -44.929 1.00 45.09 136 ALA A C 1
ATOM 1052 O O . ALA A 1 136 ? -2.067 -35.049 -43.725 1.00 45.09 136 ALA A O 1
ATOM 1053 N N . ASP A 1 137 ? -2.961 -33.889 -45.451 1.00 40.62 137 ASP A N 1
ATOM 1054 C CA . ASP A 1 137 ? -4.006 -33.106 -44.813 1.00 40.62 137 ASP A CA 1
ATOM 1055 C C . ASP A 1 137 ? -5.131 -33.942 -44.176 1.00 40.62 137 ASP A C 1
ATOM 1057 O O . ASP A 1 137 ? -5.334 -35.110 -44.511 1.00 40.62 137 ASP A O 1
ATOM 1061 N N . ALA A 1 138 ? -5.941 -33.202 -43.406 1.00 40.53 138 ALA A N 1
ATOM 1062 C CA . ALA A 1 138 ? -7.336 -33.448 -43.035 1.00 40.53 138 ALA A CA 1
ATOM 1063 C C . ALA A 1 138 ? -7.548 -34.414 -41.848 1.00 40.53 138 ALA A C 1
ATOM 1065 O O . ALA A 1 138 ? -6.874 -35.422 -41.708 1.00 40.53 138 ALA A O 1
ATOM 1066 N N . GLU A 1 139 ? -8.453 -34.174 -40.903 1.00 39.44 139 GLU A N 1
ATOM 1067 C CA . GLU A 1 139 ? -9.664 -33.360 -40.933 1.00 39.44 139 GLU A CA 1
ATOM 1068 C C . GLU A 1 139 ? -10.077 -33.022 -39.488 1.00 39.44 139 GLU A C 1
ATOM 1070 O O . GLU A 1 139 ? -9.796 -33.772 -38.552 1.00 39.44 139 GLU A O 1
ATOM 1075 N N . ALA A 1 140 ? -10.716 -31.866 -39.316 1.00 48.94 140 ALA A N 1
ATOM 1076 C CA . ALA A 1 140 ? -11.389 -31.448 -38.089 1.00 48.94 140 ALA A CA 1
ATOM 1077 C C . ALA A 1 140 ? -12.816 -32.075 -38.013 1.00 48.94 140 ALA A C 1
ATOM 1079 O O . ALA A 1 140 ? -13.040 -33.137 -38.578 1.00 48.94 140 ALA A O 1
ATOM 1080 N N . PRO A 1 141 ? -13.799 -31.467 -37.332 1.00 59.28 141 PRO A N 1
ATOM 1081 C CA . PRO A 1 141 ? -14.335 -31.843 -36.023 1.00 59.28 141 PRO A CA 1
ATOM 1082 C C . PRO A 1 141 ? -15.760 -32.455 -36.070 1.00 59.28 141 PRO A C 1
ATOM 1084 O O . PRO A 1 141 ? -16.532 -32.174 -36.978 1.00 59.28 141 PRO A O 1
ATOM 1087 N N . GLU A 1 142 ? -16.175 -33.170 -35.020 1.00 44.84 142 GLU A N 1
ATOM 1088 C CA . GLU A 1 142 ? -17.596 -33.410 -34.672 1.00 44.84 142 GLU A CA 1
ATOM 1089 C C . GLU A 1 142 ? -17.767 -33.082 -33.173 1.00 44.84 142 GLU A C 1
ATOM 1091 O O . GLU A 1 142 ? -16.966 -33.537 -32.359 1.00 44.84 142 GLU A O 1
ATOM 1096 N N . ALA A 1 143 ? -18.583 -32.105 -32.739 1.00 42.09 143 ALA A N 1
ATOM 1097 C CA . ALA A 1 143 ? -20.060 -32.041 -32.720 1.00 42.09 143 ALA A CA 1
ATOM 1098 C C . ALA A 1 143 ? -20.682 -33.228 -31.957 1.00 42.09 143 ALA A C 1
ATOM 1100 O O . ALA A 1 143 ? -20.432 -34.367 -32.312 1.00 42.09 143 ALA A O 1
ATOM 1101 N N . GLY A 1 144 ? -21.512 -33.113 -30.920 1.00 36.09 144 GLY A N 1
ATOM 1102 C CA . GLY A 1 144 ? -22.162 -32.052 -30.133 1.00 36.09 144 GLY A CA 1
ATOM 1103 C C . GLY A 1 144 ? -22.834 -32.792 -28.944 1.00 36.09 144 GLY A C 1
ATOM 1104 O O . GLY A 1 144 ? -22.308 -33.826 -28.539 1.00 36.09 144 GLY A O 1
ATOM 1105 N N . PRO A 1 145 ? -24.064 -32.475 -28.506 1.00 55.25 145 PRO A N 1
ATOM 1106 C CA . PRO A 1 145 ? -24.625 -31.201 -28.061 1.00 55.25 145 PRO A CA 1
ATOM 1107 C C . PRO A 1 145 ? -25.247 -31.292 -26.629 1.00 55.25 145 PRO A C 1
ATOM 1109 O O . PRO A 1 145 ? -25.325 -32.365 -26.044 1.00 55.25 145 PRO A O 1
ATOM 1112 N N . THR A 1 146 ? -25.733 -30.141 -26.131 1.00 42.94 146 THR A N 1
ATOM 1113 C CA . THR A 1 146 ? -26.905 -29.927 -25.229 1.00 42.94 146 THR A CA 1
ATOM 1114 C C . THR A 1 146 ? -26.964 -30.536 -23.818 1.00 42.94 146 THR A C 1
ATOM 1116 O O . THR A 1 146 ? -27.113 -31.739 -23.670 1.00 42.94 146 THR A O 1
ATOM 1119 N N . ASP A 1 147 ? -27.027 -29.663 -22.806 1.00 45.19 147 ASP A N 1
ATOM 1120 C CA . ASP A 1 147 ? -28.233 -29.351 -21.996 1.00 45.19 147 ASP A CA 1
ATOM 1121 C C . ASP A 1 147 ? -27.978 -27.962 -21.350 1.00 45.19 147 ASP A C 1
ATOM 1123 O O . ASP A 1 147 ? -26.873 -27.699 -20.878 1.00 45.19 147 ASP A O 1
ATOM 1127 N N . ALA A 1 148 ? -28.774 -26.920 -21.624 1.00 43.50 148 ALA A N 1
ATOM 1128 C CA . ALA A 1 148 ? -30.063 -26.587 -20.993 1.00 43.50 148 ALA A CA 1
ATOM 1129 C C . ALA A 1 148 ? -29.912 -26.425 -19.464 1.00 43.50 148 ALA A C 1
ATOM 1131 O O . ALA A 1 148 ? -29.536 -27.353 -18.765 1.00 43.50 148 ALA A O 1
ATOM 1132 N N . ASP A 1 149 ? -29.898 -25.186 -18.973 1.00 38.16 149 ASP A N 1
ATOM 1133 C CA . ASP A 1 149 ? -31.092 -24.483 -18.469 1.00 38.16 149 ASP A CA 1
ATOM 1134 C C . ASP A 1 149 ? -31.444 -24.955 -17.051 1.00 38.16 149 ASP A C 1
ATOM 1136 O O . ASP A 1 149 ? -32.050 -26.002 -16.888 1.00 38.16 149 ASP A O 1
ATOM 1140 N N . GLU A 1 150 ? -31.053 -24.185 -16.028 1.00 47.44 150 GLU A N 1
ATOM 1141 C CA . GLU A 1 150 ? -31.956 -23.938 -14.901 1.00 47.44 150 GLU A CA 1
ATOM 1142 C C . GLU A 1 150 ? -31.576 -22.636 -14.182 1.00 47.44 150 GLU A C 1
ATOM 1144 O O . GLU A 1 150 ? -30.490 -22.448 -13.628 1.00 47.44 150 GLU A O 1
ATOM 1149 N N . THR A 1 151 ? -32.512 -21.709 -14.283 1.00 43.47 151 THR A N 1
ATOM 1150 C CA . THR A 1 151 ? -32.719 -20.519 -13.471 1.00 43.47 151 THR A CA 1
ATOM 1151 C C . THR A 1 151 ? -33.236 -20.886 -12.080 1.00 43.47 151 THR A C 1
ATOM 1153 O O . THR A 1 151 ? -34.181 -21.657 -11.995 1.00 43.47 151 THR A O 1
ATOM 1156 N N . ASP A 1 152 ? -32.742 -20.228 -11.032 1.00 46.12 152 ASP A N 1
ATOM 1157 C CA . ASP A 1 152 ? -33.543 -19.802 -9.867 1.00 46.12 152 ASP A CA 1
ATOM 1158 C C . ASP A 1 152 ? -32.734 -18.691 -9.159 1.00 46.12 152 ASP A C 1
ATOM 1160 O O . ASP A 1 152 ? -31.546 -18.870 -8.898 1.00 46.12 152 ASP A O 1
ATOM 1164 N N . SER A 1 153 ? -33.150 -17.426 -9.026 1.00 43.38 153 SER A N 1
ATOM 1165 C CA . SER A 1 153 ? -34.405 -16.827 -8.534 1.00 43.38 153 SER A CA 1
ATOM 1166 C C . SER A 1 153 ? -34.701 -17.117 -7.052 1.00 43.38 153 SER A C 1
ATOM 1168 O O . SER A 1 153 ? -34.433 -18.196 -6.552 1.00 43.38 153 SER A O 1
ATOM 1170 N N . GLU A 1 154 ? -35.213 -16.077 -6.374 1.00 48.50 154 GLU A N 1
ATOM 1171 C CA . GLU A 1 154 ? -35.504 -15.907 -4.930 1.00 48.50 154 GLU A CA 1
ATOM 1172 C C . GLU A 1 154 ? -34.277 -15.750 -4.000 1.00 48.50 154 GLU A C 1
ATOM 1174 O O . GLU A 1 154 ? -33.535 -16.675 -3.719 1.00 48.50 154 GLU A O 1
ATOM 1179 N N . THR A 1 155 ? -33.907 -14.571 -3.478 1.00 42.62 155 THR A N 1
ATOM 1180 C CA . THR A 1 155 ? -34.685 -13.435 -2.941 1.00 42.62 155 THR A CA 1
ATOM 1181 C C . THR A 1 155 ? -35.795 -13.857 -1.983 1.00 42.62 155 THR A C 1
ATOM 1183 O O . THR A 1 155 ? -36.958 -13.878 -2.354 1.00 42.62 155 THR A O 1
ATOM 1186 N N . GLU A 1 156 ? -35.443 -14.048 -0.711 1.00 51.88 156 GLU A N 1
ATOM 1187 C CA . GLU A 1 156 ? -36.377 -13.817 0.392 1.00 51.88 156 GLU A CA 1
ATOM 1188 C C . GLU A 1 156 ? -35.668 -13.036 1.516 1.00 51.88 156 GLU A C 1
ATOM 1190 O O . GLU A 1 156 ? -34.768 -13.561 2.175 1.00 51.88 156 GLU A O 1
ATOM 1195 N N . PRO A 1 157 ? -36.019 -11.759 1.754 1.00 51.81 157 PRO A N 1
ATOM 1196 C CA . PRO A 1 157 ? -35.741 -11.086 3.007 1.00 51.81 157 PRO A CA 1
ATOM 1197 C C . PRO A 1 157 ? -36.965 -11.271 3.910 1.00 51.81 157 PRO A C 1
ATOM 1199 O O . PRO A 1 157 ? -37.934 -10.518 3.812 1.00 51.81 157 PRO A O 1
ATOM 1202 N N . SER A 1 158 ? -36.944 -12.266 4.799 1.00 49.34 158 SER A N 1
ATOM 1203 C CA . SER A 1 158 ? -37.997 -12.369 5.810 1.00 49.34 158 SER A CA 1
ATOM 1204 C C . SER A 1 158 ? -37.823 -11.251 6.843 1.00 49.34 158 SER A C 1
ATOM 1206 O O . SER A 1 158 ? -36.829 -11.157 7.565 1.00 49.34 158 SER A O 1
ATOM 1208 N N . ALA A 1 159 ? -38.815 -10.370 6.838 1.00 62.44 159 ALA A N 1
ATOM 1209 C CA . ALA A 1 159 ? -38.977 -9.164 7.629 1.00 62.44 159 ALA A CA 1
ATOM 1210 C C . ALA A 1 159 ? -39.004 -9.421 9.160 1.00 62.44 159 ALA A C 1
ATOM 1212 O O . ALA A 1 159 ? -39.182 -10.555 9.611 1.00 62.44 159 ALA A O 1
ATOM 1213 N N . PRO A 1 160 ? -38.846 -8.362 9.982 1.00 58.19 160 PRO A N 1
ATOM 1214 C CA . PRO A 1 160 ? -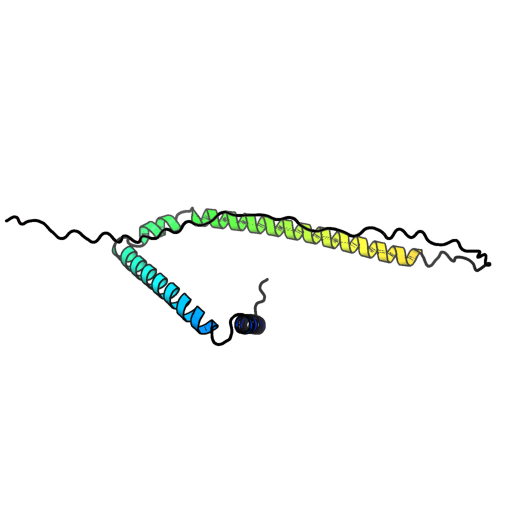38.695 -8.464 11.428 1.00 58.19 160 PRO A CA 1
ATOM 1215 C C . PRO A 1 160 ? -40.048 -8.634 12.134 1.00 58.19 160 PRO A C 1
ATOM 1217 O O . PRO A 1 160 ? -41.034 -7.989 11.781 1.00 58.19 160 PRO A O 1
ATOM 1220 N N . HIS A 1 161 ? -40.080 -9.445 13.193 1.00 61.25 161 HIS A N 1
ATOM 1221 C CA . HIS A 1 161 ? -41.208 -9.509 14.126 1.00 61.25 161 HIS A CA 1
ATOM 1222 C C . HIS A 1 161 ? -41.214 -8.287 15.079 1.00 61.25 161 HIS A C 1
ATOM 1224 O O . HIS A 1 161 ? -40.220 -8.069 15.774 1.00 61.25 161 HIS A O 1
ATOM 1230 N N . PRO A 1 162 ? -42.314 -7.508 15.169 1.00 74.50 162 PRO A N 1
ATOM 1231 C CA . PRO A 1 162 ? -42.529 -6.485 16.201 1.00 74.50 162 PRO A CA 1
ATOM 1232 C C . PRO A 1 162 ? -43.215 -7.065 17.473 1.00 74.50 162 PRO A C 1
ATOM 1234 O O . PRO A 1 162 ? -43.599 -8.238 17.489 1.00 74.50 162 PRO A O 1
ATOM 1237 N N . PRO A 1 163 ? -43.326 -6.280 18.569 1.00 59.94 163 PRO A N 1
ATOM 1238 C CA . PRO A 1 163 ? -43.173 -6.752 19.947 1.00 59.94 163 PRO A CA 1
ATOM 1239 C C . PRO A 1 163 ? -44.476 -7.254 20.579 1.00 59.94 163 PRO A C 1
ATOM 1241 O O . PRO A 1 163 ? -45.572 -6.859 20.181 1.00 59.94 163 PRO A O 1
ATOM 1244 N N . ARG A 1 164 ? -44.355 -8.064 21.639 1.00 58.75 164 ARG A N 1
ATOM 1245 C CA . ARG A 1 164 ? -45.475 -8.403 22.524 1.00 58.75 164 ARG A CA 1
ATOM 1246 C C . ARG A 1 164 ? -45.178 -8.098 23.990 1.00 58.75 164 ARG A C 1
ATOM 1248 O O . ARG A 1 164 ? -44.217 -8.606 24.549 1.00 58.75 164 ARG A O 1
ATOM 1255 N N . GLU A 1 165 ? -46.099 -7.303 24.540 1.00 56.38 165 GLU A N 1
ATOM 1256 C CA . GLU A 1 165 ? -46.656 -7.353 25.901 1.00 56.38 165 GLU A CA 1
ATOM 1257 C C . GLU A 1 165 ? -45.703 -6.976 27.048 1.00 56.38 165 GLU A C 1
ATOM 1259 O O . GLU A 1 165 ? -44.776 -7.682 27.413 1.00 56.38 165 GLU A O 1
ATOM 1264 N N . SER A 1 166 ? -45.831 -5.761 27.583 1.00 60.00 166 SER A N 1
ATOM 1265 C CA . SER A 1 166 ? -46.753 -5.420 28.680 1.00 60.00 166 SER A CA 1
ATOM 1266 C C . SER A 1 166 ? -46.547 -6.277 29.929 1.00 60.00 166 SER A C 1
ATOM 1268 O O . SER A 1 166 ? -47.111 -7.366 30.047 1.00 60.00 166 SER A O 1
ATOM 1270 N N . ARG A 1 167 ? -45.848 -5.728 30.925 1.00 58.12 167 ARG A N 1
ATOM 1271 C CA . ARG A 1 167 ? -46.203 -5.973 32.322 1.00 58.12 167 ARG A CA 1
ATOM 1272 C C . ARG A 1 167 ? -45.649 -4.890 33.246 1.00 58.12 167 ARG A C 1
ATOM 1274 O O . ARG A 1 167 ? -44.524 -4.445 33.061 1.00 58.12 167 ARG A O 1
ATOM 1281 N N . SER A 1 168 ? -46.559 -4.508 34.142 1.00 57.72 168 SER A N 1
ATOM 1282 C CA . SER A 1 168 ? -46.544 -3.628 35.317 1.00 57.72 168 SER A CA 1
ATOM 1283 C C . SER A 1 168 ? -45.218 -3.169 35.899 1.00 57.72 168 SER A C 1
ATOM 1285 O O . SER A 1 168 ? -44.326 -4.018 36.094 1.00 57.72 168 SER A O 1
#

Solvent-accessible surface area (backbone atoms only — not comparable to full-atom values): 10976 Å² total; per-residue (Å²): 131,90,84,74,48,72,68,55,53,50,53,52,49,52,52,51,31,67,74,62,29,74,78,44,50,61,53,51,48,51,55,53,46,50,53,53,50,51,51,53,48,51,54,48,51,49,50,56,50,40,56,70,75,49,60,67,58,63,63,47,48,59,58,69,56,58,56,57,62,52,51,52,48,51,55,50,51,53,52,52,49,53,52,50,54,52,51,50,54,50,52,53,51,51,52,51,50,51,51,52,53,53,49,55,58,52,54,62,65,63,63,77,78,62,84,79,84,75,87,83,82,90,80,87,83,82,92,80,87,85,84,85,83,85,87,81,83,86,78,88,90,78,90,88,82,90,81,83,89,86,90,79,84,82,89,81,85,84,76,84,85,81,89,82,81,89,80,134

Secondary structure (DSSP, 8-state):
-----HHHHHHHHHHHHHHH-TTTHHHHHHHHHHHHHHHHHHHHHHHHHHHHHS-THHHHHHHHSSHHHHHHHHHHHHHHHHHHHHHHHHHHHHHHHHHHHHHHHHHHHHSTT---------------------------------------------PPPPP-----

Foldseek 3Di:
DPPDDPVNVVVVVVVVCVVCNPVCVVVVCVVVVVVVVVVVVVVVVVVVVCCVPPPCVVVCCVVVPDDVVVVVVVVVVVVVVVVVVVVVVVVVVVVVVVVVVVVVVVVVVVVVPDDDDDDDDDDDDDDDDDDDDDDDDDDDDDDDDDDDDDDDDDDDDDDDDDDDDDDD

Sequence (168 aa):
MLDIGFPELLLVTLVILLVFGPERLPEVLRTLGGWIGQARRSFTSLKTEIEREIGADEIRRELHNSRILEEAKKVREEIEGAGAELRASQKDVDDLMRRRMAALQAEDQAVEDAQPDTTSSASDPKVSAPNDATGADAEAPEAGPTDADETDSETEPSAPHPPRESRS

Radius of gyration: 38.21 Å; Cα contacts (8 Å, |Δi|>4): 12; chains: 1; bounding box: 99×47×93 Å

pLDDT: mean 71.29, std 20.45, range [34.72, 95.5]